Protein AF-A0A225VHN1-F1 (afdb_monomer_lite)

pLDDT: mean 93.34, std 6.42, range [65.06, 97.94]

Organism: NCBI:txid4795

Sequence (79 aa):
GMYQVMVVVNHQPSAHNMNIQMMKGSECIQNVYCGHAQGNCASTSFVCTTHLVKTDQLTVKCPANLVGTSYLTLIRLGK

Structure (mmCIF, N/CA/C/O backbone):
data_AF-A0A225VHN1-F1
#
_entry.id   AF-A0A225VHN1-F1
#
loop_
_atom_site.group_PDB
_atom_site.id
_atom_site.type_symbol
_atom_site.label_atom_id
_atom_site.label_alt_id
_atom_site.label_comp_id
_atom_site.label_asym_id
_atom_site.label_entity_id
_atom_site.label_seq_id
_atom_site.pdbx_PDB_ins_code
_atom_site.Cartn_x
_atom_site.Cartn_y
_atom_site.Cartn_z
_atom_site.occupancy
_atom_site.B_iso_or_equiv
_atom_site.auth_seq_id
_atom_site.auth_comp_id
_atom_site.auth_asym_id
_atom_site.auth_atom_id
_atom_site.pdbx_PDB_model_num
ATOM 1 N N . GLY A 1 1 ? -16.339 3.466 11.839 1.00 94.81 1 GLY A N 1
ATOM 2 C CA . GLY A 1 1 ? -15.425 4.400 12.518 1.00 94.81 1 GLY A CA 1
ATOM 3 C C . GLY A 1 1 ? -14.615 5.152 11.487 1.00 94.81 1 GLY A C 1
ATOM 4 O O . GLY A 1 1 ? -14.405 4.623 10.403 1.00 94.81 1 GLY A O 1
ATOM 5 N N . MET A 1 2 ? -14.182 6.373 11.795 1.00 97.25 2 MET A N 1
ATOM 6 C CA . MET A 1 2 ? -13.279 7.130 10.922 1.00 97.25 2 MET A CA 1
ATOM 7 C C . MET A 1 2 ? -11.843 6.634 11.094 1.00 97.25 2 MET A C 1
ATOM 9 O O . MET A 1 2 ? -11.387 6.449 12.222 1.00 97.25 2 MET A O 1
ATOM 13 N N . TYR A 1 3 ? -11.137 6.427 9.987 1.00 97.62 3 TYR A N 1
ATOM 14 C CA . TYR A 1 3 ? -9.739 6.006 9.976 1.00 97.62 3 TYR A CA 1
ATOM 15 C C . TYR A 1 3 ? -8.928 6.871 9.022 1.00 97.62 3 TYR A C 1
ATOM 17 O O . TYR A 1 3 ? -9.386 7.194 7.927 1.00 97.62 3 TYR A O 1
ATOM 25 N N . GLN A 1 4 ? -7.704 7.193 9.425 1.00 97.50 4 GLN A N 1
ATOM 26 C CA . GLN A 1 4 ? -6.650 7.616 8.519 1.00 97.50 4 GLN A CA 1
ATOM 27 C C . GLN A 1 4 ? -5.869 6.372 8.091 1.00 97.50 4 GLN A C 1
ATOM 29 O O . GLN A 1 4 ? -5.353 5.629 8.928 1.00 97.50 4 GLN A O 1
ATOM 34 N N . VAL A 1 5 ? -5.819 6.134 6.788 1.00 97.81 5 VAL A N 1
ATOM 35 C CA . VAL A 1 5 ? -5.063 5.050 6.168 1.00 97.81 5 VAL A CA 1
ATOM 36 C C . VAL A 1 5 ? -3.806 5.650 5.566 1.00 97.81 5 VAL A C 1
ATOM 38 O O . VAL A 1 5 ? -3.892 6.553 4.735 1.00 97.81 5 VAL A O 1
ATOM 41 N N . MET A 1 6 ? -2.647 5.150 5.976 1.00 97.69 6 MET A N 1
ATOM 42 C CA . MET A 1 6 ? -1.356 5.519 5.403 1.00 97.69 6 MET A CA 1
ATOM 43 C C . MET A 1 6 ? -0.788 4.307 4.681 1.00 97.69 6 MET A C 1
ATOM 45 O O . MET A 1 6 ? -0.717 3.220 5.256 1.00 97.69 6 MET A O 1
ATOM 49 N N . VAL A 1 7 ? -0.388 4.487 3.430 1.00 97.88 7 VAL A N 1
ATOM 50 C CA . VAL A 1 7 ? 0.141 3.411 2.594 1.00 97.88 7 VAL A CA 1
ATOM 51 C C . VAL A 1 7 ? 1.509 3.819 2.077 1.00 97.88 7 VAL A C 1
ATOM 53 O O . VAL A 1 7 ? 1.697 4.954 1.643 1.00 97.88 7 VAL A O 1
ATOM 56 N N . VAL A 1 8 ? 2.451 2.880 2.104 1.00 97.44 8 VAL A N 1
ATOM 57 C CA . VAL A 1 8 ? 3.739 2.973 1.415 1.00 97.44 8 VAL A CA 1
ATOM 58 C C . VAL A 1 8 ? 3.859 1.754 0.517 1.00 97.44 8 VAL A C 1
ATOM 60 O O . VAL A 1 8 ? 3.897 0.627 1.010 1.00 97.44 8 VAL A O 1
ATOM 63 N N . VAL A 1 9 ? 3.924 1.980 -0.790 1.00 97.06 9 VAL A N 1
ATOM 64 C CA . VAL A 1 9 ? 4.137 0.923 -1.778 1.00 97.06 9 VAL A CA 1
ATOM 65 C C . VAL A 1 9 ? 5.541 1.049 -2.337 1.00 97.06 9 VAL A C 1
ATOM 67 O O . VAL A 1 9 ? 5.899 2.089 -2.892 1.00 97.06 9 VAL A O 1
ATOM 70 N N . ASN A 1 10 ? 6.313 -0.021 -2.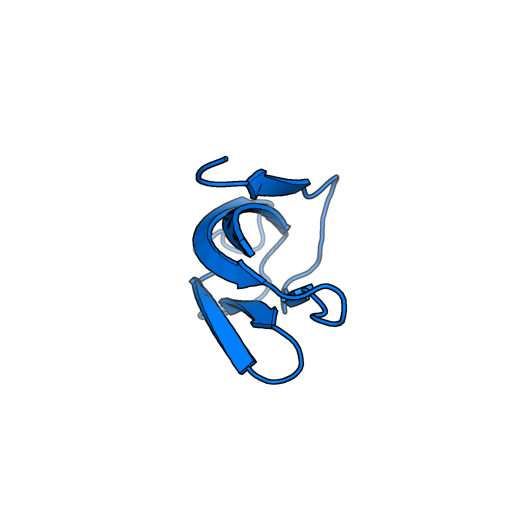201 1.00 96.06 10 ASN A N 1
ATOM 71 C CA . ASN A 1 10 ? 7.609 -0.166 -2.847 1.00 96.06 10 ASN A CA 1
ATOM 72 C C . ASN A 1 10 ? 7.411 -0.933 -4.154 1.00 96.06 10 ASN A C 1
ATOM 74 O O . ASN A 1 10 ? 6.891 -2.052 -4.166 1.00 96.06 10 ASN A O 1
ATOM 78 N N . HIS A 1 11 ? 7.750 -0.289 -5.267 1.00 94.38 11 HIS A N 1
ATOM 79 C CA . HIS A 1 11 ? 7.453 -0.793 -6.604 1.00 94.38 11 HIS A CA 1
ATOM 80 C C . HIS A 1 11 ? 8.562 -0.467 -7.602 1.00 94.38 11 HIS A C 1
ATOM 82 O O . HIS A 1 11 ? 9.418 0.383 -7.368 1.00 94.38 11 HIS A O 1
ATOM 88 N N . GLN A 1 12 ? 8.539 -1.171 -8.726 1.00 93.75 12 GLN A N 1
ATOM 89 C CA . GLN A 1 12 ? 9.388 -0.923 -9.881 1.00 93.75 12 GLN A CA 1
ATOM 90 C C . GLN A 1 12 ? 8.475 -0.718 -11.103 1.00 93.75 12 GLN A C 1
ATOM 92 O O . GLN A 1 12 ? 7.963 -1.697 -11.660 1.00 93.75 12 GLN A O 1
ATOM 97 N N . PRO A 1 13 ? 8.199 0.537 -11.502 1.00 87.88 13 PRO A N 1
ATOM 98 C CA . PRO A 1 13 ? 7.262 0.829 -12.578 1.00 87.88 13 PRO A CA 1
ATOM 99 C C . PRO A 1 13 ? 7.909 0.555 -13.937 1.00 87.88 13 PRO A C 1
ATOM 101 O O . PRO A 1 13 ? 8.983 1.074 -14.235 1.00 87.88 13 PRO A O 1
ATOM 104 N N . SER A 1 14 ? 7.240 -0.231 -14.783 1.00 85.00 14 SER A N 1
ATOM 105 C CA . SER A 1 14 ? 7.721 -0.566 -16.133 1.00 85.00 14 SER A CA 1
ATOM 106 C C . SER A 1 14 ? 7.109 0.292 -17.245 1.00 85.00 14 SER A C 1
ATOM 108 O O . SER A 1 14 ? 7.567 0.226 -18.382 1.00 85.00 14 SER A O 1
ATOM 110 N N . ALA A 1 15 ? 6.104 1.119 -16.938 1.00 82.69 15 ALA A N 1
ATOM 111 C CA . ALA A 1 15 ? 5.499 2.046 -17.892 1.00 82.69 15 ALA A CA 1
ATOM 112 C C . ALA A 1 15 ? 5.105 3.375 -17.236 1.00 82.69 15 ALA A C 1
ATOM 114 O O . ALA A 1 15 ? 5.103 3.530 -16.013 1.00 82.69 15 ALA A O 1
ATOM 115 N N . HIS A 1 16 ? 4.756 4.345 -18.079 1.00 80.69 16 HIS A N 1
ATOM 116 C CA . HIS A 1 16 ? 4.224 5.633 -17.650 1.00 80.69 16 HIS A CA 1
ATOM 117 C C . HIS A 1 16 ? 2.779 5.507 -17.155 1.00 80.69 16 HIS A C 1
ATOM 119 O O . HIS A 1 16 ? 2.050 4.602 -17.556 1.00 80.69 16 HIS A O 1
ATOM 125 N N . ASN A 1 17 ? 2.357 6.455 -16.314 1.00 84.94 17 ASN A N 1
ATOM 126 C CA . ASN A 1 17 ? 0.968 6.629 -15.870 1.00 84.94 17 ASN A CA 1
ATOM 127 C C . ASN A 1 17 ? 0.351 5.420 -15.143 1.00 84.94 17 ASN A C 1
ATOM 129 O O . ASN A 1 17 ? -0.866 5.337 -14.999 1.00 84.94 17 ASN A O 1
ATOM 133 N N . MET A 1 18 ? 1.179 4.507 -14.637 1.00 90.69 18 MET A N 1
ATOM 134 C CA . MET A 1 18 ? 0.750 3.487 -13.684 1.00 90.69 18 MET A CA 1
ATOM 135 C C . MET A 1 18 ? 0.237 4.166 -12.416 1.00 90.69 18 MET A C 1
ATOM 137 O O . MET A 1 18 ? 0.914 5.039 -11.879 1.00 90.69 18 MET A O 1
ATOM 141 N N . ASN A 1 19 ? -0.941 3.782 -11.932 1.00 93.94 19 ASN A N 1
ATOM 142 C CA . ASN A 1 19 ? -1.532 4.360 -10.732 1.00 93.94 19 ASN A CA 1
ATOM 143 C C . ASN A 1 19 ? -1.783 3.303 -9.658 1.00 93.94 19 ASN A C 1
ATOM 145 O O . ASN A 1 19 ? -2.391 2.262 -9.888 1.00 93.94 19 ASN A O 1
ATOM 149 N N . ILE A 1 20 ? -1.322 3.600 -8.452 1.00 96.25 20 ILE A N 1
ATOM 150 C CA . ILE A 1 20 ? -1.631 2.830 -7.259 1.00 96.25 20 ILE A CA 1
ATOM 151 C C . ILE A 1 20 ? -2.990 3.300 -6.752 1.00 96.25 20 ILE A C 1
ATOM 153 O O . ILE A 1 20 ? -3.227 4.502 -6.623 1.00 96.25 20 ILE A O 1
ATOM 157 N N . GLN A 1 21 ? -3.883 2.356 -6.472 1.00 97.69 21 GLN A N 1
ATOM 158 C CA . GLN A 1 21 ? -5.257 2.634 -6.066 1.00 97.69 21 GLN A CA 1
ATOM 159 C C . GLN A 1 21 ? -5.541 2.043 -4.692 1.00 97.69 21 GLN A C 1
ATOM 161 O O . GLN A 1 21 ? -5.220 0.886 -4.420 1.00 97.69 21 GLN A O 1
ATOM 166 N N . MET A 1 22 ? -6.199 2.825 -3.845 1.00 97.62 22 MET A N 1
ATOM 167 C CA . MET A 1 22 ? -6.800 2.353 -2.610 1.00 97.62 22 MET A CA 1
ATOM 168 C C . MET A 1 22 ? -8.259 2.020 -2.867 1.00 97.62 22 MET A C 1
ATOM 170 O O . MET A 1 22 ? -9.062 2.895 -3.190 1.00 97.62 22 MET A O 1
ATOM 174 N N . MET A 1 23 ? -8.597 0.755 -2.685 1.00 97.94 23 MET A N 1
ATOM 175 C CA . MET A 1 23 ? -9.936 0.232 -2.869 1.00 97.94 23 MET A CA 1
ATOM 176 C C . MET A 1 23 ? -10.599 -0.004 -1.520 1.00 97.94 23 MET A C 1
ATOM 178 O O . MET A 1 23 ? -9.976 -0.536 -0.597 1.00 97.94 23 MET A O 1
ATOM 182 N N . LYS A 1 24 ? -11.880 0.339 -1.443 1.00 96.81 24 LYS A N 1
ATOM 183 C CA . LYS A 1 24 ? -12.809 -0.048 -0.390 1.00 96.81 24 LYS A CA 1
ATOM 184 C C . LYS A 1 24 ? -13.901 -0.907 -1.034 1.00 96.81 24 LYS A C 1
ATOM 186 O O . LYS A 1 24 ? -14.815 -0.392 -1.671 1.00 96.81 24 LYS A O 1
ATOM 191 N N . GLY A 1 25 ? -13.765 -2.227 -0.948 1.00 95.94 25 GLY A N 1
ATOM 192 C CA . GLY A 1 25 ? -14.541 -3.142 -1.788 1.00 95.94 25 GLY A CA 1
ATOM 193 C C . GLY A 1 25 ? -14.282 -2.870 -3.278 1.00 95.94 25 GLY A C 1
ATOM 194 O O . GLY A 1 25 ? -13.150 -2.988 -3.746 1.00 95.94 25 GLY A O 1
ATOM 195 N N . SER A 1 26 ? -15.320 -2.486 -4.024 1.00 96.12 26 SER A N 1
ATOM 196 C CA . SER A 1 26 ? -15.225 -2.117 -5.445 1.00 96.12 26 SER A CA 1
ATOM 197 C C . SER A 1 26 ? -14.944 -0.630 -5.692 1.00 96.12 26 SER A C 1
ATOM 199 O O . SER A 1 26 ? -14.622 -0.258 -6.820 1.00 96.12 26 SER A O 1
ATOM 201 N N . GLU A 1 27 ? -15.038 0.220 -4.668 1.00 96.19 27 GLU A N 1
ATOM 202 C CA . GLU A 1 27 ? -14.871 1.669 -4.790 1.00 96.19 27 GLU A CA 1
ATOM 203 C C . GLU A 1 27 ? -13.394 2.065 -4.692 1.00 96.19 27 GLU A C 1
ATOM 205 O O . GLU A 1 27 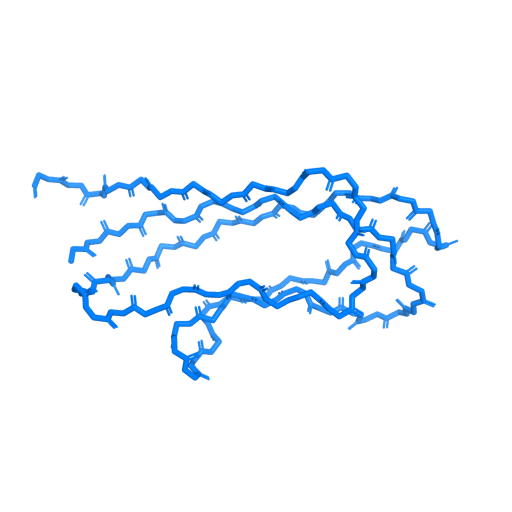? -12.700 1.671 -3.757 1.00 96.19 27 GLU A O 1
ATOM 210 N N . CYS A 1 28 ? -12.904 2.874 -5.634 1.00 97.00 28 CYS A N 1
ATOM 211 C CA . CYS A 1 28 ? -11.582 3.491 -5.538 1.00 97.00 28 CYS A CA 1
ATOM 212 C C . CYS A 1 28 ? -11.680 4.783 -4.718 1.00 97.00 28 CYS A C 1
ATOM 214 O O . CYS A 1 28 ? -12.169 5.793 -5.217 1.00 97.00 28 CYS A O 1
ATOM 216 N N . ILE A 1 29 ? -11.178 4.764 -3.484 1.00 97.00 29 ILE A N 1
ATOM 217 C CA . ILE A 1 29 ? -11.264 5.897 -2.546 1.00 97.00 29 ILE A CA 1
ATOM 218 C C . ILE A 1 29 ? -10.041 6.824 -2.590 1.00 97.00 29 ILE A C 1
ATOM 220 O O . ILE A 1 29 ? -10.079 7.920 -2.038 1.00 97.00 29 ILE A O 1
ATOM 224 N N . GLN A 1 30 ? -8.940 6.385 -3.205 1.00 97.19 30 GLN A N 1
ATOM 225 C CA . GLN A 1 30 ? -7.757 7.210 -3.462 1.00 97.19 30 GLN A CA 1
ATOM 226 C C . GLN A 1 30 ? -6.950 6.617 -4.617 1.00 97.19 30 GLN A C 1
ATOM 228 O O . GLN A 1 30 ? -6.889 5.394 -4.758 1.00 97.19 30 GLN A O 1
ATOM 233 N N . ASN A 1 31 ? -6.291 7.459 -5.410 1.00 96.00 31 ASN A N 1
ATOM 234 C CA . ASN A 1 31 ? -5.277 7.010 -6.358 1.00 96.00 31 ASN A CA 1
ATOM 235 C C . ASN A 1 31 ? -4.079 7.961 -6.391 1.00 96.00 31 ASN A C 1
ATOM 237 O O . ASN A 1 31 ? -4.207 9.152 -6.122 1.00 96.00 31 ASN A O 1
ATOM 241 N N . VAL A 1 32 ? -2.908 7.415 -6.705 1.00 95.38 32 VAL A N 1
ATOM 242 C CA . VAL A 1 32 ? -1.679 8.180 -6.929 1.00 95.38 32 VAL A CA 1
ATOM 243 C C . VAL A 1 32 ? -0.879 7.537 -8.050 1.00 95.38 32 VAL A C 1
ATOM 245 O O . VAL A 1 32 ? -0.837 6.314 -8.168 1.00 95.38 32 VAL A O 1
ATOM 248 N N . TYR A 1 33 ? -0.231 8.343 -8.883 1.00 92.69 33 TYR A N 1
ATOM 249 C CA . TYR A 1 33 ? 0.649 7.810 -9.916 1.00 92.69 33 TYR A CA 1
ATOM 250 C C . TYR A 1 33 ? 1.946 7.279 -9.304 1.00 92.69 33 TYR A C 1
ATOM 252 O O . TYR A 1 33 ? 2.526 7.894 -8.408 1.00 92.69 33 TYR A O 1
ATOM 260 N N . CYS A 1 34 ? 2.422 6.149 -9.822 1.00 87.19 34 CYS A N 1
ATOM 261 C CA . CYS A 1 34 ? 3.802 5.731 -9.657 1.00 87.19 34 CYS A CA 1
ATOM 262 C C . CYS A 1 34 ? 4.694 6.862 -10.183 1.00 87.19 34 CYS A C 1
ATOM 264 O O . CYS A 1 34 ? 4.565 7.270 -11.340 1.00 87.19 34 CYS A O 1
ATOM 266 N N . GLY A 1 35 ? 5.592 7.374 -9.339 1.00 78.56 35 GLY A N 1
ATOM 267 C CA . GLY A 1 35 ? 6.591 8.346 -9.780 1.00 78.56 35 GLY A CA 1
ATOM 268 C C . GLY A 1 35 ? 7.390 7.801 -10.967 1.00 78.56 35 GLY A C 1
ATOM 269 O O . GLY A 1 35 ? 7.669 6.601 -11.038 1.00 78.56 35 GLY A O 1
ATOM 270 N N . HIS A 1 36 ? 7.746 8.667 -11.918 1.00 73.06 36 HIS A N 1
ATOM 271 C CA . HIS A 1 36 ? 8.547 8.248 -13.064 1.00 73.06 36 HIS A CA 1
ATOM 272 C C . HIS A 1 36 ? 9.963 7.884 -12.604 1.00 73.06 36 HIS A C 1
ATOM 274 O O . HIS A 1 36 ? 10.761 8.762 -12.290 1.00 73.06 36 HIS A O 1
ATOM 280 N N . ALA A 1 37 ? 10.259 6.585 -12.567 1.00 75.62 37 ALA A N 1
ATOM 281 C CA . ALA A 1 37 ? 11.540 6.060 -12.100 1.00 75.62 37 ALA A CA 1
ATOM 282 C C . ALA A 1 37 ? 12.379 5.403 -13.213 1.00 75.62 37 ALA A C 1
ATOM 284 O O . ALA A 1 37 ? 13.412 4.820 -12.912 1.00 75.62 37 ALA A O 1
ATOM 285 N N . GLN A 1 38 ? 11.961 5.470 -14.488 1.00 79.44 38 GLN A N 1
ATOM 286 C CA . GLN A 1 38 ? 12.657 4.835 -15.629 1.00 79.44 38 GLN A CA 1
ATOM 287 C C . GLN A 1 38 ? 12.986 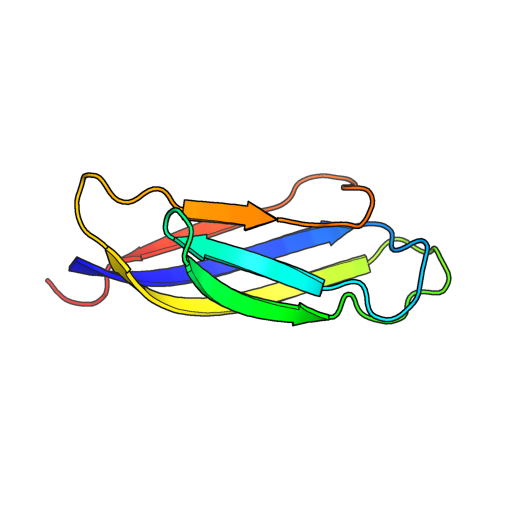3.344 -15.409 1.00 79.44 38 GLN A C 1
ATOM 289 O O . GLN A 1 38 ? 14.059 2.873 -15.771 1.00 79.44 38 GLN A O 1
ATOM 294 N N . GLY A 1 39 ? 12.081 2.595 -14.773 1.00 80.19 39 GLY A N 1
ATOM 295 C CA . GLY A 1 39 ? 12.325 1.191 -14.437 1.00 80.19 39 GLY A CA 1
ATOM 296 C C . GLY A 1 39 ? 13.173 0.965 -13.184 1.00 80.19 39 GLY A C 1
ATOM 297 O O . GLY A 1 39 ? 13.422 -0.187 -12.847 1.00 80.19 39 GLY A O 1
ATOM 298 N N . ASN A 1 40 ? 13.592 2.008 -12.465 1.00 87.69 40 ASN A N 1
ATOM 299 C CA . ASN A 1 40 ? 14.243 1.864 -11.163 1.00 87.69 40 ASN A CA 1
ATOM 300 C C . ASN A 1 40 ? 13.224 1.606 -10.048 1.00 87.69 40 ASN A C 1
ATOM 302 O O . ASN A 1 40 ? 12.050 1.968 -10.154 1.00 87.69 40 ASN A O 1
ATOM 306 N N . CYS A 1 41 ? 13.690 1.007 -8.953 1.00 92.75 41 CYS A N 1
ATOM 307 C CA . CYS A 1 41 ? 12.892 0.859 -7.742 1.00 92.75 41 CYS A CA 1
ATOM 308 C C . CYS A 1 41 ? 12.547 2.234 -7.159 1.00 92.75 41 CYS A C 1
ATOM 310 O O . CYS A 1 41 ? 13.402 3.117 -7.067 1.00 92.75 41 CYS A O 1
ATOM 312 N N . ALA A 1 42 ? 11.302 2.396 -6.731 1.00 92.38 42 ALA A N 1
ATOM 313 C CA . ALA A 1 42 ? 10.796 3.611 -6.124 1.00 92.38 42 ALA A CA 1
ATOM 314 C C . ALA A 1 42 ? 9.806 3.291 -5.000 1.00 92.38 42 ALA A C 1
ATOM 316 O O . ALA A 1 42 ? 9.243 2.197 -4.909 1.00 92.38 42 ALA A O 1
ATOM 317 N N . SER A 1 43 ? 9.568 4.292 -4.159 1.00 94.38 43 SER A N 1
ATOM 318 C CA . SER A 1 43 ? 8.555 4.250 -3.111 1.00 94.38 43 SER A CA 1
ATOM 319 C C . SER A 1 43 ? 7.501 5.307 -3.400 1.00 94.38 43 SER A C 1
ATOM 321 O O . SER A 1 43 ? 7.821 6.460 -3.690 1.00 94.38 43 SER A O 1
ATOM 323 N N . THR A 1 44 ? 6.231 4.936 -3.301 1.00 95.12 44 THR A N 1
ATOM 324 C CA . THR A 1 44 ? 5.120 5.885 -3.376 1.00 95.12 44 THR A CA 1
ATOM 325 C C . THR A 1 44 ? 4.279 5.750 -2.124 1.00 95.12 44 THR A C 1
ATOM 327 O O . THR A 1 44 ? 3.807 4.662 -1.793 1.00 95.12 44 THR A O 1
ATOM 330 N N . SER A 1 45 ? 4.114 6.865 -1.420 1.00 95.88 45 SER A N 1
ATOM 331 C CA . SER A 1 45 ? 3.301 6.948 -0.219 1.00 95.88 45 SER A CA 1
ATOM 332 C C . SER A 1 45 ? 2.090 7.837 -0.445 1.00 95.88 45 SER A C 1
ATOM 334 O O . SER A 1 45 ? 2.134 8.807 -1.203 1.00 95.88 45 SER A O 1
ATOM 336 N N . PHE A 1 46 ? 0.988 7.493 0.208 1.00 96.19 46 PHE A N 1
ATOM 337 C CA . PHE A 1 46 ? -0.207 8.321 0.216 1.00 96.19 46 PHE A CA 1
ATOM 338 C C . PHE A 1 46 ? -1.011 8.099 1.491 1.00 96.19 46 PHE A C 1
ATOM 340 O O . PHE A 1 46 ? -0.860 7.093 2.191 1.00 96.19 46 PHE A O 1
ATOM 347 N N . VAL A 1 47 ? -1.873 9.068 1.783 1.00 96.94 47 VAL A N 1
ATOM 348 C CA . VAL A 1 47 ? -2.768 9.050 2.936 1.00 96.94 47 VAL A CA 1
ATOM 349 C C . VAL A 1 47 ? -4.191 9.304 2.454 1.00 96.94 47 VAL A C 1
ATOM 351 O O . VAL A 1 47 ? -4.416 10.140 1.576 1.00 96.94 47 VAL A O 1
ATOM 354 N N . CYS A 1 48 ? -5.160 8.592 3.018 1.00 95.56 48 CYS A N 1
ATOM 355 C CA . CYS A 1 48 ? -6.570 8.925 2.862 1.00 95.56 48 CYS A CA 1
ATOM 356 C C . CYS A 1 48 ? -7.309 8.781 4.192 1.00 95.56 48 CYS A C 1
ATOM 358 O O . CYS A 1 48 ? -6.961 7.954 5.031 1.00 95.56 48 CYS A O 1
ATOM 360 N N . THR A 1 49 ? -8.336 9.600 4.387 1.00 96.94 49 THR A N 1
ATOM 361 C CA . THR A 1 49 ? -9.239 9.484 5.532 1.00 96.94 49 THR A CA 1
ATOM 362 C C . THR A 1 49 ? -10.551 8.911 5.033 1.00 96.94 49 THR A C 1
ATOM 364 O O . THR A 1 49 ? -11.147 9.453 4.107 1.00 96.94 49 THR A O 1
ATOM 367 N N . THR A 1 50 ? -11.007 7.813 5.626 1.00 97.25 50 THR A N 1
ATOM 368 C CA . THR A 1 50 ? -12.234 7.138 5.198 1.00 97.25 50 THR A CA 1
ATOM 369 C C . THR A 1 50 ? -13.001 6.568 6.383 1.00 97.25 50 THR A C 1
ATOM 371 O O . THR A 1 50 ? -12.435 6.244 7.431 1.00 97.25 50 THR A O 1
ATOM 374 N N . HIS A 1 51 ? -14.316 6.459 6.225 1.00 96.38 51 HIS A N 1
ATOM 375 C CA . HIS A 1 51 ? -15.161 5.757 7.177 1.00 96.38 51 HIS A CA 1
ATOM 376 C C . HIS A 1 51 ? -15.146 4.256 6.870 1.00 96.38 51 HIS A C 1
ATOM 378 O O . HIS A 1 51 ? -15.470 3.863 5.751 1.00 96.38 51 HIS A O 1
ATOM 384 N N . LEU A 1 52 ? -14.835 3.421 7.864 1.00 95.88 52 LEU A N 1
ATOM 385 C CA . LEU A 1 52 ? -14.826 1.958 7.751 1.00 95.88 52 LEU A CA 1
ATOM 386 C C . LEU A 1 52 ? -15.841 1.313 8.696 1.00 95.88 52 LEU A C 1
ATOM 388 O O . LEU A 1 52 ? -15.932 1.679 9.872 1.00 95.88 52 LEU A O 1
ATOM 392 N N . VAL A 1 53 ? -16.567 0.315 8.208 1.00 95.69 53 VAL A N 1
ATOM 393 C CA . VAL A 1 53 ? -17.370 -0.622 9.002 1.00 95.69 53 VAL A CA 1
ATOM 394 C C . VAL A 1 53 ? -16.693 -1.993 9.054 1.00 95.69 53 VAL A C 1
ATOM 396 O O . VAL A 1 53 ? -15.790 -2.280 8.278 1.00 95.69 53 VAL A O 1
ATOM 399 N N . LYS A 1 54 ? -17.116 -2.855 9.986 1.00 93.69 54 LYS A N 1
ATOM 400 C CA . LYS A 1 54 ? -16.455 -4.144 10.277 1.00 93.69 54 LYS A CA 1
ATOM 401 C C . LYS A 1 54 ? -16.310 -5.067 9.057 1.00 93.69 54 LYS A C 1
ATOM 403 O O . LYS A 1 54 ? -15.399 -5.882 9.021 1.00 93.69 54 LYS A O 1
ATOM 408 N N . THR A 1 55 ? -17.218 -4.958 8.096 1.00 95.75 55 THR A N 1
ATOM 409 C CA . THR A 1 55 ? -17.257 -5.785 6.884 1.00 95.75 55 THR A CA 1
ATOM 410 C C . THR A 1 55 ? -16.543 -5.150 5.696 1.00 95.75 55 THR A C 1
ATOM 412 O O . THR A 1 55 ? -16.475 -5.772 4.640 1.00 95.75 55 THR A O 1
ATOM 415 N N . ASP A 1 56 ? -16.040 -3.920 5.834 1.00 95.88 56 ASP A N 1
ATOM 416 C CA . ASP A 1 56 ? -15.330 -3.260 4.746 1.00 95.88 56 ASP A CA 1
ATOM 417 C C . ASP A 1 56 ? -13.984 -3.942 4.503 1.00 95.88 56 ASP A C 1
ATOM 419 O O . ASP A 1 56 ? -13.199 -4.168 5.425 1.00 95.88 56 ASP A O 1
ATOM 423 N N . GLN A 1 57 ? -13.698 -4.221 3.234 1.00 96.25 57 GLN A N 1
ATOM 424 C CA . GLN A 1 57 ? -12.401 -4.712 2.797 1.00 96.25 57 GLN A CA 1
ATOM 425 C C . GLN A 1 57 ? -11.604 -3.565 2.191 1.00 96.25 57 GLN A C 1
ATOM 427 O O . GLN A 1 57 ? -12.068 -2.892 1.270 1.00 96.25 57 GLN A O 1
ATOM 432 N N . LEU A 1 58 ? -10.383 -3.380 2.681 1.00 96.56 58 LEU A N 1
ATOM 433 C CA . LEU A 1 58 ? -9.420 -2.469 2.084 1.00 96.56 58 LEU A CA 1
ATOM 434 C C . LEU A 1 58 ? -8.418 -3.241 1.234 1.00 96.56 58 LEU A C 1
ATOM 436 O O . LEU A 1 58 ? -7.943 -4.307 1.622 1.00 96.56 58 LEU A O 1
ATOM 440 N N . THR A 1 59 ? -8.096 -2.718 0.057 1.00 97.31 59 THR A N 1
ATOM 441 C CA . THR A 1 59 ? -7.120 -3.332 -0.850 1.00 97.31 59 THR A CA 1
ATOM 442 C C . THR A 1 59 ? -6.317 -2.254 -1.552 1.00 97.31 59 THR A C 1
ATOM 444 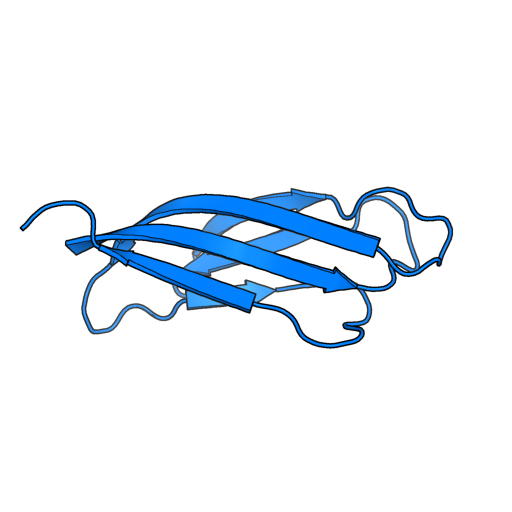O O . THR A 1 59 ? -6.885 -1.319 -2.101 1.00 97.31 59 THR A O 1
ATOM 447 N N . VAL A 1 60 ? -4.996 -2.402 -1.575 1.00 97.62 60 VAL A N 1
ATOM 448 C CA . VAL A 1 60 ? -4.120 -1.552 -2.385 1.00 97.62 60 VAL A CA 1
ATOM 449 C C . VAL A 1 60 ? -3.825 -2.289 -3.683 1.00 97.62 60 VAL A C 1
ATOM 451 O O . VAL A 1 60 ? -3.253 -3.377 -3.662 1.00 97.62 60 VAL A O 1
ATOM 454 N N . LYS A 1 61 ? -4.226 -1.713 -4.815 1.00 97.12 61 LYS A N 1
ATOM 455 C CA . LYS A 1 61 ? -3.888 -2.222 -6.146 1.00 97.12 61 LYS A CA 1
ATOM 456 C C . LYS A 1 61 ? -2.672 -1.474 -6.664 1.00 97.12 61 LYS A C 1
ATOM 458 O O . LYS A 1 61 ? -2.696 -0.250 -6.753 1.00 97.12 61 LYS A O 1
ATOM 463 N N . CYS A 1 62 ? -1.629 -2.209 -7.021 1.00 95.31 62 CYS A N 1
ATOM 464 C CA . CYS A 1 62 ? -0.447 -1.674 -7.681 1.00 95.31 62 CYS A CA 1
ATOM 465 C C . CYS A 1 62 ? -0.294 -2.391 -9.031 1.00 95.31 62 CYS A C 1
ATOM 467 O O . CYS A 1 62 ? -0.164 -3.614 -9.032 1.00 95.31 62 CYS A O 1
ATOM 469 N N . PRO A 1 63 ? -0.346 -1.676 -10.169 1.00 93.75 63 PRO A N 1
ATOM 470 C CA . PRO A 1 63 ? -0.132 -2.272 -11.488 1.00 93.75 63 PRO A CA 1
ATOM 471 C C . PRO A 1 63 ? 1.359 -2.443 -11.832 1.00 93.75 63 PRO A C 1
ATOM 473 O O . PRO A 1 63 ? 1.681 -3.064 -12.840 1.00 93.75 63 PRO A O 1
ATOM 476 N N . ALA A 1 64 ? 2.262 -1.879 -11.025 1.00 93.12 64 ALA A N 1
ATOM 477 C CA . ALA A 1 64 ? 3.702 -2.070 -11.144 1.00 93.12 64 ALA A CA 1
ATOM 478 C C . ALA A 1 64 ? 4.158 -3.330 -10.390 1.00 93.12 64 ALA A C 1
ATOM 480 O O . ALA A 1 64 ? 3.451 -3.848 -9.524 1.00 93.12 64 ALA A O 1
ATOM 481 N N . ASN A 1 65 ? 5.375 -3.794 -10.680 1.00 92.94 65 ASN A N 1
ATOM 482 C CA . ASN A 1 65 ? 5.972 -4.895 -9.931 1.00 92.94 65 ASN A CA 1
ATOM 483 C C . ASN A 1 65 ? 6.224 -4.454 -8.488 1.00 92.94 65 ASN A C 1
ATOM 485 O O . ASN A 1 65 ? 6.902 -3.451 -8.260 1.00 92.94 65 ASN A O 1
ATOM 489 N N . LEU A 1 66 ? 5.699 -5.203 -7.518 1.00 94.44 66 LEU A N 1
ATOM 490 C CA . LEU A 1 66 ? 6.013 -4.982 -6.109 1.00 94.44 66 LEU A CA 1
ATOM 491 C C . LEU A 1 66 ? 7.438 -5.454 -5.821 1.00 94.44 66 LEU A C 1
ATOM 493 O O . LEU A 1 66 ? 7.828 -6.552 -6.215 1.00 94.44 66 LEU A O 1
ATOM 497 N N . VAL A 1 67 ? 8.200 -4.629 -5.108 1.00 94.94 67 VAL A N 1
ATOM 498 C CA . VAL A 1 67 ? 9.571 -4.941 -4.692 1.00 94.94 67 VAL A CA 1
ATOM 499 C C . VAL A 1 67 ? 9.742 -4.621 -3.213 1.00 94.94 67 VAL A C 1
ATOM 501 O O . VAL A 1 67 ? 9.210 -3.631 -2.719 1.00 94.94 67 VAL A O 1
ATOM 504 N N . GLY A 1 68 ? 10.485 -5.455 -2.486 1.00 94.69 68 GLY A N 1
ATOM 505 C CA . GLY A 1 68 ? 10.667 -5.286 -1.043 1.00 94.69 68 GLY A CA 1
ATOM 506 C C . GLY A 1 68 ? 9.354 -5.332 -0.246 1.00 94.69 68 GLY A C 1
ATOM 507 O O . GLY A 1 68 ? 8.359 -5.918 -0.671 1.00 94.69 68 GLY A O 1
ATOM 508 N N . THR A 1 69 ? 9.360 -4.717 0.938 1.00 97.00 69 THR A N 1
ATOM 509 C CA . THR A 1 69 ? 8.219 -4.728 1.868 1.00 97.00 69 THR A CA 1
ATOM 510 C C . THR A 1 69 ? 7.392 -3.461 1.723 1.00 97.00 69 THR A C 1
ATOM 512 O O . THR A 1 69 ? 7.924 -2.369 1.875 1.00 97.00 69 THR A O 1
ATOM 515 N N . SER A 1 70 ? 6.090 -3.587 1.479 1.00 97.06 70 SER A N 1
ATOM 516 C CA . SER A 1 70 ? 5.141 -2.463 1.503 1.00 97.06 70 SER A CA 1
ATOM 517 C C . SER A 1 70 ? 4.385 -2.416 2.833 1.00 97.06 70 SER A C 1
ATOM 519 O O . SER A 1 70 ? 4.266 -3.432 3.518 1.00 97.06 70 SER A O 1
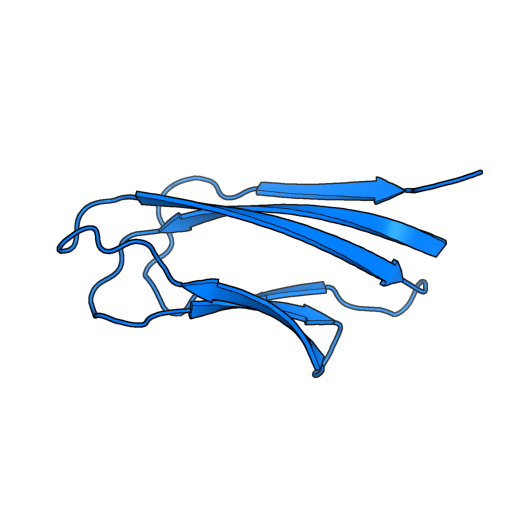ATOM 521 N N . TYR A 1 71 ? 3.860 -1.247 3.198 1.00 97.50 71 TYR A N 1
ATOM 522 C CA . TYR A 1 71 ? 3.223 -1.014 4.495 1.00 97.50 71 TYR A CA 1
ATOM 523 C C . TYR A 1 71 ? 1.832 -0.403 4.330 1.00 97.50 71 TYR A C 1
ATOM 525 O O . TYR A 1 71 ? 1.622 0.477 3.494 1.00 97.50 71 TYR A O 1
ATOM 533 N N . LEU A 1 72 ? 0.896 -0.848 5.167 1.00 97.38 72 LEU A N 1
ATOM 534 C CA . LEU A 1 72 ? -0.426 -0.253 5.331 1.00 97.38 72 LEU A CA 1
ATOM 535 C C . LEU A 1 72 ? -0.685 -0.065 6.822 1.00 97.38 72 LEU A C 1
ATOM 537 O O . LEU A 1 72 ? -0.664 -1.028 7.588 1.00 97.38 72 LEU A O 1
ATOM 541 N N . THR A 1 73 ? -0.961 1.172 7.212 1.00 97.75 73 THR A N 1
ATOM 542 C CA . THR A 1 73 ? -1.239 1.552 8.596 1.00 97.75 73 THR A CA 1
ATOM 543 C C . THR A 1 73 ? -2.640 2.133 8.694 1.00 97.75 73 THR A C 1
ATOM 545 O O . THR A 1 73 ? -3.023 2.995 7.904 1.00 97.75 73 THR A O 1
ATOM 548 N N . LEU A 1 74 ? -3.395 1.670 9.689 1.00 96.69 74 LEU A N 1
ATOM 549 C CA . LEU A 1 74 ? -4.730 2.157 10.023 1.00 96.69 74 LEU A CA 1
ATOM 550 C C . LEU A 1 74 ? -4.683 2.883 11.363 1.00 96.69 74 LEU A C 1
ATOM 552 O O . LEU A 1 74 ? -4.395 2.276 12.392 1.00 96.69 74 LEU A O 1
ATOM 556 N N . ILE A 1 75 ? -5.013 4.170 11.356 1.00 97.44 75 ILE A N 1
ATOM 557 C CA . ILE A 1 75 ? -5.089 5.002 12.557 1.00 97.44 75 ILE A CA 1
ATOM 558 C C . ILE A 1 75 ? -6.552 5.370 12.766 1.00 97.44 75 ILE A C 1
ATOM 560 O O . ILE A 1 75 ? -7.144 6.071 11.946 1.00 97.44 75 ILE A O 1
ATOM 564 N N . ARG A 1 76 ? -7.163 4.891 13.854 1.00 95.62 76 ARG A N 1
ATOM 565 C CA . ARG A 1 76 ? -8.534 5.281 14.200 1.00 95.62 76 ARG A CA 1
ATOM 566 C C . ARG A 1 76 ? -8.545 6.751 14.614 1.00 95.62 76 ARG A C 1
ATOM 568 O O . ARG A 1 76 ? -7.788 7.153 15.492 1.00 95.62 76 ARG A O 1
ATOM 575 N N . LEU A 1 77 ? -9.415 7.537 13.989 1.00 96.44 77 LEU A N 1
ATOM 576 C CA . LEU A 1 77 ? -9.626 8.938 14.330 1.00 96.44 77 LEU A CA 1
ATOM 577 C C . LEU A 1 77 ? -10.832 9.053 15.268 1.00 96.44 77 LEU A C 1
ATOM 579 O O . LEU A 1 77 ? -11.927 8.592 14.939 1.00 96.44 77 LEU A O 1
ATOM 583 N N . GLY A 1 78 ? -10.628 9.688 16.422 1.00 88.88 78 GLY A N 1
ATOM 584 C CA . GLY A 1 78 ? -11.646 9.824 17.467 1.00 88.88 78 GL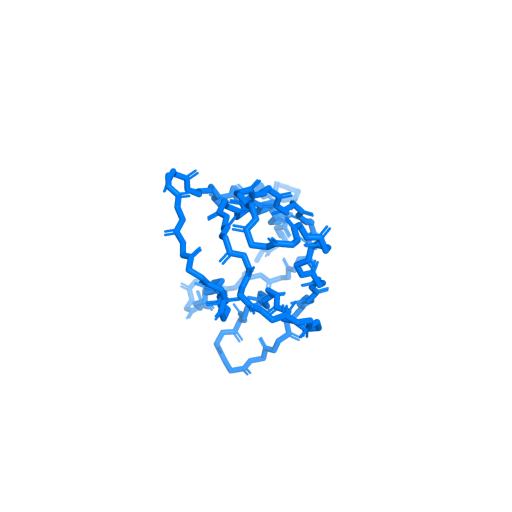Y A CA 1
ATOM 585 C C . GLY A 1 78 ? -11.684 8.652 18.456 1.00 88.88 78 GLY A C 1
ATOM 586 O O . GLY A 1 78 ? -10.935 7.683 18.328 1.00 88.88 78 GLY A O 1
ATOM 587 N N . LYS A 1 79 ? -12.542 8.782 19.475 1.00 65.06 79 LYS A N 1
ATOM 588 C CA . LYS A 1 79 ? -12.764 7.760 20.513 1.00 65.06 79 LYS A CA 1
ATOM 589 C C . LYS A 1 79 ? -13.735 6.671 20.053 1.00 65.06 79 LYS A C 1
ATOM 591 O O . LYS A 1 79 ? -14.574 6.926 19.161 1.00 65.06 79 LYS A O 1
#

Foldseek 3Di:
DKKKKKKKFWFFAPDFQWKKFKDFDPDGQDIDGDPPPNRDIDIDMDIDIDDDDPPTDIDIDGPGHGDDDIDMDIDDDDD

Radius of gyration: 13.27 Å; chains: 1; bounding box: 32×16×38 Å

Secondary structure (DSSP, 8-state):
-EEEEEEEEEEE--STT-EEEEEETTEEEEEEEPP--TTS-EEEEEEEEEE--TTPPEEEE-SSEE-S--EEEEEEE--

InterPro domains:
  IPR008983 Tumour necrosis factor-like domain superfamily [G3DSA:2.60.120.40] (1-73)